Protein AF-0000000075406531 (afdb_homodimer)

Structure (mmCIF, N/CA/C/O backbone):
data_AF-0000000075406531-model_v1
#
loop_
_entity.id
_entity.type
_entity.pdbx_description
1 polymer 'DNA-damage-inducible protein J'
#
loop_
_atom_site.group_PDB
_atom_site.id
_atom_site.type_symbol
_atom_site.label_atom_id
_atom_site.label_alt_id
_atom_site.label_comp_id
_atom_site.label_asym_id
_atom_site.label_entity_id
_atom_site.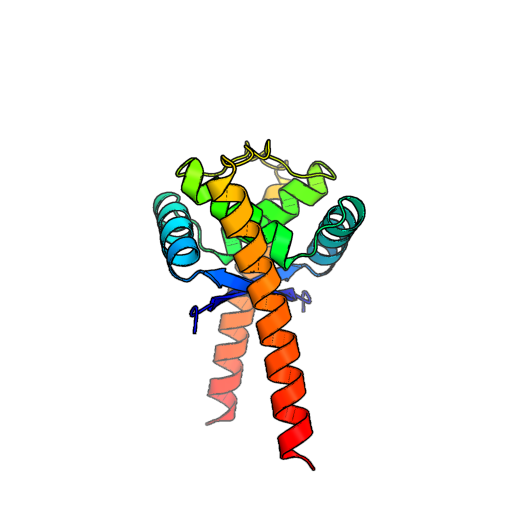label_seq_id
_atom_site.pdbx_PDB_ins_code
_atom_site.Cartn_x
_atom_site.Cartn_y
_atom_site.Cartn_z
_atom_site.occupancy
_atom_site.B_iso_or_equiv
_atom_site.auth_seq_id
_atom_site.auth_comp_id
_atom_site.auth_asym_id
_atom_site.auth_atom_id
_atom_site.pdbx_PDB_model_num
ATOM 1 N N . MET A 1 1 ? 13.398 -22.031 3.373 1 42.72 1 MET A N 1
ATOM 2 C CA . MET A 1 1 ? 12.094 -21.516 3.777 1 42.72 1 MET A CA 1
ATOM 3 C C . MET A 1 1 ? 11.914 -20.062 3.324 1 42.72 1 MET A C 1
ATOM 5 O O . MET A 1 1 ? 12.805 -19.234 3.5 1 42.72 1 MET A O 1
ATOM 9 N N . SER A 1 2 ? 11.188 -19.859 2.297 1 53.66 2 SER A N 1
ATOM 10 C CA . SER A 1 2 ? 11.18 -18.609 1.56 1 53.66 2 SER A CA 1
ATOM 11 C C . SER A 1 2 ? 10.961 -17.422 2.492 1 53.66 2 SER A C 1
ATOM 13 O O . SER A 1 2 ? 10.031 -17.422 3.305 1 53.66 2 SER A O 1
ATOM 15 N N . LYS A 1 3 ? 12.016 -16.906 2.99 1 69.19 3 LYS A N 1
ATOM 16 C CA . LYS A 1 3 ? 12.133 -15.859 4.008 1 69.19 3 LYS A CA 1
ATOM 17 C C . LYS A 1 3 ? 11.219 -14.68 3.695 1 69.19 3 LYS A C 1
ATOM 19 O O . LYS A 1 3 ? 11.211 -14.172 2.57 1 69.19 3 LYS A O 1
ATOM 24 N N . THR A 1 4 ? 9.945 -14.719 4.324 1 81.06 4 THR A N 1
ATOM 25 C CA . THR A 1 4 ? 9.125 -13.516 4.207 1 81.06 4 THR A CA 1
ATOM 26 C C . THR A 1 4 ? 9.523 -12.484 5.262 1 81.06 4 THR A C 1
ATOM 28 O O . THR A 1 4 ? 10.164 -12.828 6.262 1 81.06 4 THR A O 1
ATOM 31 N N . GLU A 1 5 ? 9.406 -11.258 4.895 1 90.19 5 GLU A N 1
ATOM 32 C CA . GLU A 1 5 ? 9.625 -10.148 5.809 1 90.19 5 GLU A CA 1
ATOM 33 C C . GLU A 1 5 ? 8.328 -9.398 6.098 1 90.19 5 GLU A C 1
ATOM 35 O O . GLU A 1 5 ? 7.496 -9.219 5.199 1 90.19 5 GLU A O 1
ATOM 40 N N . SER A 1 6 ? 8.211 -8.992 7.305 1 92.88 6 SER A N 1
ATOM 41 C CA . SER A 1 6 ? 6.98 -8.328 7.73 1 92.88 6 SER A CA 1
ATOM 42 C C . SER A 1 6 ? 7.078 -6.82 7.559 1 92.88 6 SER A C 1
ATOM 44 O O . SER A 1 6 ? 8.125 -6.227 7.836 1 92.88 6 SER A O 1
ATOM 46 N N . ILE A 1 7 ? 6.016 -6.254 7.02 1 93.19 7 ILE A N 1
ATOM 47 C CA . ILE A 1 7 ? 5.859 -4.809 6.934 1 93.19 7 ILE A CA 1
ATOM 48 C C . ILE A 1 7 ? 4.812 -4.34 7.941 1 93.19 7 ILE A C 1
ATOM 50 O O . ILE A 1 7 ? 3.777 -4.984 8.117 1 93.19 7 ILE A O 1
ATOM 54 N N . ARG A 1 8 ? 5.172 -3.227 8.602 1 92.5 8 ARG A N 1
ATOM 55 C CA . ARG A 1 8 ? 4.258 -2.656 9.586 1 92.5 8 ARG A CA 1
ATOM 56 C C . ARG A 1 8 ? 4.031 -1.17 9.328 1 92.5 8 ARG A C 1
ATOM 58 O O . ARG A 1 8 ? 4.988 -0.415 9.148 1 92.5 8 ARG A O 1
ATOM 65 N N . ALA A 1 9 ? 2.775 -0.84 9.258 1 93.5 9 ALA A N 1
ATOM 66 C CA . ALA A 1 9 ? 2.402 0.567 9.133 1 93.5 9 ALA A CA 1
ATOM 67 C C . ALA A 1 9 ? 1.255 0.913 10.078 1 93.5 9 ALA A C 1
ATOM 69 O O . ALA A 1 9 ? 0.423 0.058 10.391 1 93.5 9 ALA A O 1
ATOM 70 N N . ARG A 1 10 ? 1.26 2.143 10.586 1 89.94 10 ARG A N 1
ATOM 71 C CA . ARG A 1 10 ? 0.173 2.633 11.43 1 89.94 10 ARG A CA 1
ATOM 72 C C . ARG A 1 10 ? -0.684 3.65 10.68 1 89.94 10 ARG A C 1
ATOM 74 O O . ARG A 1 10 ? -0.16 4.602 10.102 1 89.94 10 ARG A O 1
ATOM 81 N N . VAL A 1 11 ? -1.964 3.338 10.68 1 90.31 11 VAL A N 1
ATOM 82 C CA . VAL A 1 11 ? -2.893 4.219 9.977 1 90.31 11 VAL A CA 1
ATOM 83 C C . VAL A 1 11 ? -4.098 4.516 10.867 1 90.31 11 VAL A C 1
ATOM 85 O O . VAL A 1 11 ? -4.312 3.846 11.875 1 90.31 11 VAL A O 1
ATOM 88 N N . GLU A 1 12 ? -4.773 5.625 10.523 1 89.94 12 GLU A N 1
ATOM 89 C CA . GLU A 1 12 ? -6.02 5.934 11.227 1 89.94 12 GLU A CA 1
ATOM 90 C C . GLU A 1 12 ? -7.016 4.781 11.117 1 89.94 12 GLU A C 1
ATOM 92 O O . GLU A 1 12 ? -7.16 4.18 10.055 1 89.94 12 GLU A O 1
ATOM 97 N N . PRO A 1 13 ? -7.66 4.582 12.195 1 92.81 13 PRO A N 1
ATOM 98 C CA . PRO A 1 13 ? -8.609 3.465 12.211 1 92.81 13 PRO A CA 1
ATOM 99 C C . PRO A 1 13 ? -9.672 3.576 11.117 1 92.81 13 PRO A C 1
ATOM 101 O O . PRO A 1 13 ? -10.016 2.576 10.484 1 92.81 13 PRO A O 1
ATOM 104 N N . ASP A 1 14 ? -10.203 4.727 10.906 1 92.06 14 ASP A N 1
ATOM 105 C CA . ASP A 1 14 ? -11.234 4.922 9.891 1 92.06 14 ASP A CA 1
ATOM 106 C C . ASP A 1 14 ? -10.68 4.652 8.492 1 92.06 14 ASP A C 1
ATOM 108 O O . ASP A 1 14 ? -11.352 4.035 7.66 1 92.06 14 ASP A O 1
ATOM 112 N N . LEU A 1 15 ? -9.578 5.18 8.227 1 92.5 15 LEU A N 1
ATOM 113 C CA . LEU A 1 15 ? -8.914 4.945 6.945 1 92.5 15 LEU A CA 1
ATOM 114 C C . LEU A 1 15 ? -8.672 3.453 6.727 1 92.5 15 LEU A C 1
ATOM 116 O O . LEU A 1 15 ? -8.906 2.938 5.629 1 92.5 15 LEU A O 1
ATOM 120 N N . LYS A 1 16 ? -8.164 2.781 7.707 1 95.19 16 LYS A N 1
ATOM 121 C CA . LYS A 1 16 ? -7.953 1.337 7.641 1 95.19 16 LYS A CA 1
ATOM 122 C C . LYS A 1 16 ? -9.25 0.607 7.297 1 95.19 16 LYS A C 1
ATOM 124 O O . LYS A 1 16 ? -9.281 -0.209 6.375 1 95.19 16 LYS A O 1
ATOM 129 N N . ALA A 1 17 ? -10.289 0.893 8.039 1 95.88 17 ALA A N 1
ATOM 130 C CA . ALA A 1 17 ? -11.578 0.234 7.852 1 95.88 17 ALA A CA 1
ATOM 131 C C . ALA A 1 17 ? -12.109 0.464 6.438 1 95.88 17 ALA A C 1
ATOM 133 O O . ALA A 1 17 ? -12.586 -0.47 5.789 1 95.88 17 ALA A O 1
ATOM 134 N N . GLN A 1 18 ? -12.031 1.681 5.98 1 95.44 18 GLN A N 1
ATOM 135 C CA . GLN A 1 18 ? -12.539 2.031 4.66 1 95.44 18 GLN A CA 1
ATOM 136 C C . GLN A 1 18 ? -11.75 1.333 3.561 1 95.44 18 GLN A C 1
ATOM 138 O O . GLN A 1 18 ? -12.328 0.758 2.637 1 95.44 18 GLN A O 1
ATOM 143 N N . ALA A 1 19 ? -10.492 1.394 3.646 1 96.75 19 ALA A N 1
ATOM 144 C CA . ALA A 1 19 ? -9.648 0.775 2.629 1 96.75 19 ALA A CA 1
ATOM 145 C C . ALA A 1 19 ? -9.82 -0.74 2.613 1 96.75 19 ALA A C 1
ATOM 147 O O . ALA A 1 19 ? -9.922 -1.349 1.546 1 96.75 19 ALA A O 1
ATOM 148 N N . GLU A 1 20 ? -9.828 -1.356 3.775 1 97.19 20 GLU A N 1
ATOM 149 C CA . GLU A 1 20 ? -9.945 -2.809 3.85 1 97.19 20 GLU A CA 1
ATOM 150 C C . GLU A 1 20 ? -11.32 -3.275 3.381 1 97.19 20 GLU A C 1
ATOM 152 O O . GLU A 1 20 ? -11.461 -4.371 2.832 1 97.19 20 GLU A O 1
ATOM 157 N N . ALA A 1 21 ? -12.344 -2.412 3.586 1 96.56 21 ALA A N 1
ATOM 158 C CA . ALA A 1 21 ? -13.648 -2.707 2.996 1 96.56 21 ALA A CA 1
ATOM 159 C C . ALA A 1 21 ? -13.562 -2.766 1.474 1 96.56 21 ALA A C 1
ATOM 161 O O . ALA A 1 21 ? -14.18 -3.627 0.843 1 96.56 21 ALA A O 1
ATOM 162 N N . VAL A 1 22 ? -12.812 -1.87 0.9 1 94.88 22 VAL A N 1
ATOM 163 C CA . VAL A 1 22 ? -12.617 -1.844 -0.546 1 94.88 22 VAL A CA 1
ATOM 164 C C . VAL A 1 22 ? -11.875 -3.1 -0.991 1 94.88 22 VAL A C 1
ATOM 166 O O . VAL A 1 22 ? -12.25 -3.736 -1.977 1 94.88 22 VAL A O 1
ATOM 169 N N . PHE A 1 23 ? -10.75 -3.48 -0.202 1 93.69 23 PHE A N 1
ATOM 170 C CA . PHE A 1 23 ? -10.023 -4.703 -0.521 1 93.69 23 PHE A CA 1
ATOM 171 C C . PHE A 1 23 ? -10.961 -5.906 -0.507 1 93.69 23 PHE A C 1
ATOM 173 O O . PHE A 1 23 ? -10.938 -6.727 -1.427 1 93.69 23 PHE A O 1
ATOM 180 N N . GLY A 1 24 ? -11.828 -5.93 0.52 1 93.31 24 GLY A N 1
ATOM 181 C CA . GLY A 1 24 ? -12.797 -7.016 0.619 1 93.31 24 GLY A CA 1
ATOM 182 C C . GLY A 1 24 ? -13.75 -7.074 -0.558 1 93.31 24 GLY A C 1
ATOM 183 O O . GLY A 1 24 ? -14.039 -8.156 -1.071 1 93.31 24 GLY A O 1
ATOM 184 N N . ALA A 1 25 ? -14.188 -5.953 -0.987 1 92.44 25 ALA A N 1
ATOM 185 C CA . ALA A 1 25 ? -15.109 -5.879 -2.117 1 92.44 25 ALA A CA 1
ATOM 186 C C . ALA A 1 25 ? -14.453 -6.383 -3.398 1 92.44 25 ALA A C 1
ATOM 188 O O . ALA A 1 25 ? -15.125 -6.891 -4.297 1 92.44 25 ALA A O 1
ATOM 189 N N . LEU A 1 26 ? -13.172 -6.336 -3.451 1 90.44 26 LEU A N 1
ATOM 190 C CA . LEU A 1 26 ? -12.406 -6.793 -4.605 1 90.44 26 LEU A CA 1
ATOM 191 C C . LEU A 1 26 ? -11.977 -8.242 -4.434 1 90.44 26 LEU A C 1
ATOM 193 O O . LEU A 1 26 ? -11.375 -8.828 -5.336 1 90.44 26 LEU A O 1
ATOM 197 N N . GLY A 1 27 ? -12.188 -8.758 -3.166 1 91 27 GLY A N 1
ATOM 198 C CA . GLY A 1 27 ? -11.781 -10.117 -2.877 1 91 27 GLY A CA 1
ATOM 199 C C . GLY A 1 27 ? -10.328 -10.227 -2.455 1 91 27 GLY A C 1
ATOM 200 O O . GLY A 1 27 ? -9.719 -11.297 -2.572 1 91 27 GLY A O 1
ATOM 201 N N . LEU A 1 28 ? -9.75 -9.172 -2.109 1 91.88 28 LEU A N 1
ATOM 202 C CA . LEU A 1 28 ? -8.352 -9.156 -1.696 1 91.88 28 LEU A CA 1
ATOM 203 C C . LEU A 1 28 ? -8.234 -9.023 -0.181 1 91.88 28 LEU A C 1
ATOM 205 O O . LEU A 1 28 ? -9.07 -8.383 0.458 1 91.88 28 LEU A O 1
ATOM 209 N N . THR A 1 29 ? -7.266 -9.609 0.367 1 93.19 29 THR A N 1
ATOM 210 C CA . THR A 1 29 ? -6.883 -9.344 1.749 1 93.19 29 THR A CA 1
ATOM 211 C C . THR A 1 29 ? -5.957 -8.133 1.829 1 93.19 29 THR A C 1
ATOM 213 O O . THR A 1 29 ? -5.359 -7.734 0.826 1 93.19 29 THR A O 1
ATOM 216 N N . PRO A 1 30 ? -5.855 -7.52 2.938 1 94.19 30 PRO A N 1
ATOM 217 C CA . PRO A 1 30 ? -4.898 -6.422 3.098 1 94.19 30 PRO A CA 1
ATOM 218 C C . PRO A 1 30 ? -3.48 -6.805 2.68 1 94.19 30 PRO A C 1
ATOM 220 O O . PRO A 1 30 ? -2.805 -6.035 1.996 1 94.19 30 PRO A O 1
ATOM 223 N N . THR A 1 31 ? -3.08 -7.996 3.062 1 92.56 31 THR A N 1
ATOM 224 C CA . THR A 1 31 ? -1.754 -8.477 2.688 1 92.56 31 THR A CA 1
ATOM 225 C C . THR A 1 31 ? -1.619 -8.562 1.169 1 92.56 31 THR A C 1
ATOM 227 O O . THR A 1 31 ? -0.608 -8.133 0.606 1 92.56 31 THR A O 1
ATOM 230 N N . GLU A 1 32 ? -2.629 -9.062 0.495 1 91.88 32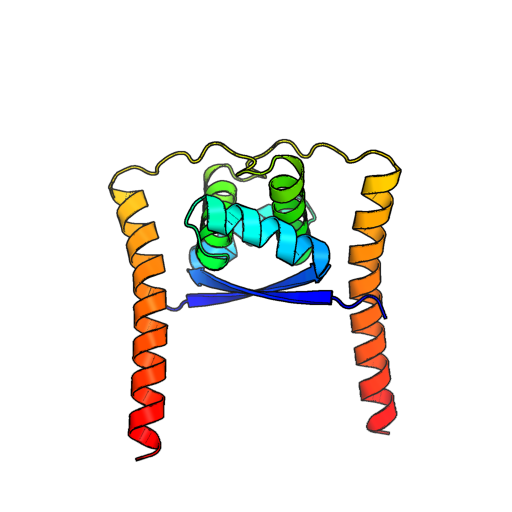 GLU A N 1
ATOM 231 C CA . GLU A 1 32 ? -2.613 -9.164 -0.961 1 91.88 32 GLU A CA 1
ATOM 232 C C . GLU A 1 32 ? -2.559 -7.785 -1.609 1 91.88 32 GLU A C 1
ATOM 234 O O . GLU A 1 32 ? -1.826 -7.578 -2.58 1 91.88 32 GLU A O 1
ATOM 239 N N . ALA A 1 33 ? -3.316 -6.828 -1.054 1 93.75 33 ALA A N 1
ATOM 240 C CA . ALA A 1 33 ? -3.355 -5.469 -1.592 1 93.75 33 ALA A CA 1
ATOM 241 C C . ALA A 1 33 ? -2.006 -4.777 -1.434 1 93.75 33 ALA A C 1
ATOM 243 O O . ALA A 1 33 ? -1.508 -4.152 -2.373 1 93.75 33 ALA A O 1
ATOM 244 N N . ILE A 1 34 ? -1.443 -4.918 -0.316 1 95.56 34 ILE A N 1
ATOM 245 C CA . ILE A 1 34 ? -0.15 -4.305 -0.034 1 95.56 34 ILE A CA 1
ATOM 246 C C . ILE A 1 34 ? 0.927 -4.945 -0.905 1 95.56 34 ILE A C 1
ATOM 248 O O . ILE A 1 34 ? 1.783 -4.254 -1.458 1 95.56 34 ILE A O 1
ATOM 252 N N . THR A 1 35 ? 0.913 -6.258 -1.026 1 93.62 35 THR A N 1
ATOM 253 C CA . THR A 1 35 ? 1.853 -6.973 -1.884 1 93.62 35 THR A CA 1
ATOM 254 C C . THR A 1 35 ? 1.735 -6.496 -3.328 1 93.62 35 THR A C 1
ATOM 256 O O . THR A 1 35 ? 2.746 -6.273 -3.998 1 93.62 35 THR A O 1
ATOM 259 N N . LEU A 1 36 ? 0.501 -6.301 -3.76 1 91.62 36 LEU A N 1
ATOM 260 C CA . LEU A 1 36 ? 0.266 -5.805 -5.113 1 91.62 36 LEU A CA 1
ATOM 261 C C . LEU A 1 36 ? 0.833 -4.398 -5.281 1 91.62 36 LEU A C 1
ATOM 263 O O . LEU A 1 36 ? 1.443 -4.09 -6.309 1 91.62 36 LEU A O 1
ATOM 267 N N . PHE A 1 37 ? 0.594 -3.566 -4.328 1 92.69 37 PHE A N 1
ATOM 268 C CA . PHE A 1 37 ? 1.12 -2.207 -4.332 1 92.69 37 PHE A CA 1
ATOM 269 C C . PHE A 1 37 ? 2.643 -2.215 -4.414 1 92.69 37 PHE A C 1
ATOM 271 O O . PHE A 1 37 ? 3.229 -1.518 -5.246 1 92.69 37 PHE A O 1
ATOM 278 N N . TYR A 1 38 ? 3.273 -3.055 -3.586 1 94.31 38 TYR A N 1
ATOM 279 C CA . TYR A 1 38 ? 4.73 -3.15 -3.576 1 94.31 38 TYR A CA 1
ATOM 280 C C . TYR A 1 38 ? 5.254 -3.65 -4.918 1 94.31 38 TYR A C 1
ATOM 282 O O . TYR A 1 38 ? 6.266 -3.156 -5.418 1 94.31 38 TYR A O 1
ATOM 290 N N . ARG A 1 39 ? 4.621 -4.559 -5.535 1 92.88 39 ARG A N 1
ATOM 291 C CA . ARG A 1 39 ? 5.012 -5.09 -6.84 1 92.88 39 ARG A CA 1
ATOM 292 C C . ARG A 1 39 ? 4.906 -4.016 -7.918 1 92.88 39 ARG A C 1
ATOM 294 O O . ARG A 1 39 ? 5.805 -3.875 -8.75 1 92.88 39 ARG A O 1
ATOM 301 N N . GLN A 1 40 ? 3.785 -3.303 -7.797 1 91.75 40 GLN A N 1
ATOM 302 C CA . GLN A 1 40 ? 3.578 -2.266 -8.797 1 91.75 40 GLN A CA 1
ATOM 303 C C . GLN A 1 40 ? 4.602 -1.143 -8.648 1 91.75 40 GLN A C 1
ATOM 305 O O . GLN A 1 40 ? 5.07 -0.587 -9.641 1 91.75 40 GLN A O 1
ATOM 310 N N . VAL A 1 41 ? 4.945 -0.798 -7.469 1 92.88 41 VAL A N 1
ATOM 311 C CA . VAL A 1 41 ? 5.977 0.191 -7.184 1 92.88 41 VAL A CA 1
ATOM 312 C C . VAL A 1 41 ? 7.316 -0.279 -7.75 1 92.88 41 VAL A C 1
ATOM 314 O O . VAL A 1 41 ? 8.047 0.503 -8.359 1 92.88 41 VAL A O 1
ATOM 317 N N . THR A 1 42 ? 7.621 -1.557 -7.5 1 92.81 42 THR A N 1
ATOM 318 C CA . THR A 1 42 ? 8.867 -2.137 -7.98 1 92.81 42 THR A CA 1
ATOM 319 C C . THR A 1 42 ? 8.883 -2.201 -9.508 1 92.81 42 THR A C 1
ATOM 321 O O . THR A 1 42 ? 9.891 -1.886 -10.141 1 92.81 42 THR A O 1
ATOM 324 N N . LEU A 1 43 ? 7.738 -2.564 -10.117 1 86.56 43 LEU A N 1
ATOM 325 C CA . LEU A 1 43 ? 7.625 -2.703 -11.57 1 86.56 43 LEU A CA 1
ATOM 326 C C . LEU A 1 43 ? 7.773 -1.353 -12.258 1 86.56 43 LEU A C 1
ATOM 328 O O . LEU A 1 43 ? 8.453 -1.244 -13.281 1 86.56 43 LEU A O 1
ATOM 332 N N . HIS A 1 44 ? 7.223 -0.306 -11.664 1 87.19 44 HIS A N 1
ATOM 333 C CA . HIS A 1 44 ? 7.184 1.009 -12.297 1 87.19 44 HIS A CA 1
ATOM 334 C C . HIS A 1 44 ? 8.312 1.898 -11.781 1 87.19 44 HIS A C 1
ATOM 336 O O . HIS A 1 44 ? 8.477 3.025 -12.258 1 87.19 44 HIS A O 1
ATOM 342 N N . HIS A 1 45 ? 9.039 1.427 -10.742 1 90 45 HIS A N 1
ATOM 343 C CA . HIS A 1 45 ? 10.078 2.227 -10.102 1 90 45 HIS A CA 1
ATOM 344 C C . HIS A 1 45 ? 9.547 3.596 -9.695 1 90 45 HIS A C 1
ATOM 346 O O . HIS A 1 45 ? 10.148 4.621 -10.016 1 90 45 HIS A O 1
ATOM 352 N N . GLY A 1 46 ? 8.359 3.607 -9.164 1 89.38 46 GLY A N 1
ATOM 353 C CA . GLY A 1 46 ? 7.625 4.785 -8.727 1 89.38 46 GLY A CA 1
ATOM 354 C C . GLY A 1 46 ? 6.234 4.465 -8.211 1 89.38 46 GLY A C 1
ATOM 355 O O . GLY A 1 46 ? 5.859 3.295 -8.102 1 89.38 46 GLY A O 1
ATOM 356 N N . LEU A 1 47 ? 5.547 5.508 -7.805 1 88.19 47 LEU A N 1
ATOM 357 C CA . LEU A 1 47 ? 4.164 5.316 -7.383 1 88.19 47 LEU A CA 1
ATOM 358 C C . LEU A 1 47 ? 3.271 4.988 -8.578 1 88.19 47 LEU A C 1
ATOM 360 O O . LEU A 1 47 ? 3.242 5.73 -9.555 1 88.19 47 LEU A O 1
ATOM 364 N N . PRO A 1 48 ? 2.59 3.885 -8.539 1 86.69 48 PRO A N 1
ATOM 365 C CA . PRO A 1 48 ? 1.816 3.412 -9.688 1 86.69 48 PRO A CA 1
ATOM 366 C C . PRO A 1 48 ? 0.514 4.184 -9.875 1 86.69 48 PRO A C 1
ATOM 368 O O . PRO A 1 48 ? -0.356 3.754 -10.641 1 86.69 48 PRO A O 1
ATOM 371 N N . PHE A 1 49 ? 0.289 5.301 -9.148 1 81.56 49 PHE A N 1
ATOM 372 C CA . PHE A 1 49 ? -0.929 6.098 -9.258 1 81.56 49 PHE A CA 1
ATOM 373 C C . PHE A 1 49 ? -0.631 7.574 -9.047 1 81.56 49 PHE A C 1
ATOM 375 O O . PHE A 1 49 ? 0.331 7.93 -8.359 1 81.56 49 PHE A O 1
ATOM 382 N N . PRO A 1 50 ? -1.401 8.398 -9.891 1 76.5 50 PRO A N 1
ATOM 383 C CA . PRO A 1 50 ? -1.306 9.828 -9.562 1 76.5 50 PRO A CA 1
ATOM 384 C C . PRO A 1 50 ? -1.786 10.141 -8.148 1 76.5 50 PRO A C 1
ATOM 386 O O . PRO A 1 50 ? -2.752 9.539 -7.672 1 76.5 50 PRO A O 1
ATOM 389 N N . VAL A 1 51 ? -0.877 10.852 -7.434 1 70.88 51 VAL A N 1
ATOM 390 C CA . VAL A 1 51 ? -1.318 11.281 -6.109 1 70.88 51 VAL A CA 1
ATOM 391 C C . VAL A 1 51 ? -2.254 12.477 -6.238 1 70.88 51 VAL A C 1
ATOM 393 O O . VAL A 1 51 ? -1.865 13.523 -6.77 1 70.88 51 VAL A O 1
ATOM 396 N N . ARG A 1 52 ? -3.539 12.359 -6.152 1 62.72 52 ARG A N 1
ATOM 397 C CA . ARG A 1 52 ? -4.465 13.484 -6.109 1 62.72 52 ARG A CA 1
ATOM 398 C C . ARG A 1 52 ? -4.43 14.172 -4.75 1 62.72 52 ARG A C 1
ATOM 400 O O . ARG A 1 52 ? -4.387 13.508 -3.713 1 62.72 52 ARG A O 1
ATOM 407 N N . ILE A 1 53 ? -3.639 15.32 -4.766 1 56.69 53 ILE A N 1
ATOM 408 C CA . ILE A 1 53 ? -3.484 16.109 -3.551 1 56.69 53 ILE A CA 1
ATOM 409 C C . ILE A 1 53 ? -4.859 16.469 -2.992 1 56.69 53 ILE A C 1
ATOM 411 O O . ILE A 1 53 ? -5.66 17.125 -3.668 1 56.69 53 ILE A O 1
ATOM 415 N N . PRO A 1 54 ? -5.035 15.734 -1.992 1 53.16 54 PRO A N 1
ATOM 416 C CA . PRO A 1 54 ? -6.266 16.172 -1.328 1 53.16 54 PRO A CA 1
ATOM 417 C C . PRO A 1 54 ? -6.305 17.672 -1.088 1 53.16 54 PRO A C 1
ATOM 419 O O . PRO A 1 54 ? -5.258 18.328 -1.07 1 53.16 54 PRO A O 1
ATOM 422 N N . ASN A 1 55 ? -7.371 18.344 -1.207 1 53.72 55 ASN A N 1
ATOM 423 C CA . ASN A 1 55 ? -7.477 19.75 -0.819 1 53.72 55 ASN A CA 1
ATOM 424 C C . ASN A 1 55 ? -6.723 20.031 0.479 1 53.72 55 ASN A C 1
ATOM 426 O O . ASN A 1 55 ? -6.25 19.109 1.141 1 53.72 55 ASN A O 1
ATOM 430 N N . GLU A 1 56 ? -6.352 21.328 0.777 1 51.47 56 GLU A N 1
ATOM 431 C CA . GLU A 1 56 ? -5.613 21.766 1.958 1 51.47 56 GLU A CA 1
ATOM 432 C C . GLU A 1 56 ? -6.035 20.984 3.195 1 51.47 56 GLU A C 1
ATOM 434 O O . GLU A 1 56 ? -5.191 20.594 4.004 1 51.47 56 GLU A O 1
ATOM 439 N N . ALA A 1 57 ? -7.148 20.703 3.172 1 49.81 57 ALA A N 1
ATOM 440 C CA . ALA A 1 57 ? -7.707 20 4.316 1 49.81 57 ALA A CA 1
ATOM 441 C C . ALA A 1 57 ? -7.238 18.547 4.344 1 49.81 57 ALA A C 1
ATOM 443 O O . ALA A 1 57 ? -6.883 18.016 5.402 1 49.81 57 ALA A O 1
ATOM 444 N N . THR A 1 58 ? -7.203 18 3.234 1 53.25 58 THR A N 1
ATOM 445 C CA . THR A 1 58 ? -6.773 16.609 3.139 1 53.25 58 THR A CA 1
ATOM 446 C C . THR A 1 58 ? -5.27 16.484 3.365 1 53.25 58 THR A C 1
ATOM 448 O O . THR A 1 58 ? -4.805 15.562 4.035 1 53.25 58 THR A O 1
ATOM 451 N N . GLN A 1 59 ? -4.551 17.406 2.963 1 51.69 59 GLN A N 1
ATOM 452 C CA . GLN A 1 59 ? -3.109 17.422 3.188 1 51.69 59 GLN A CA 1
ATOM 453 C C . GLN A 1 59 ? -2.785 17.516 4.676 1 51.69 59 GLN A C 1
ATOM 455 O O . GLN A 1 59 ? -1.871 16.844 5.16 1 51.69 59 GLN A O 1
ATOM 460 N N . ALA A 1 60 ? -3.426 18.438 5.301 1 50.72 60 ALA A N 1
ATOM 461 C CA . ALA A 1 60 ? -3.23 18.641 6.738 1 50.72 60 ALA A CA 1
ATOM 462 C C . ALA A 1 60 ? -3.549 17.359 7.512 1 50.72 60 ALA A C 1
ATOM 464 O O . ALA A 1 60 ? -2.83 17 8.445 1 50.72 60 ALA A O 1
ATOM 465 N N . ALA A 1 61 ? -4.484 16.719 7.07 1 50.72 61 ALA A N 1
ATOM 466 C CA . ALA A 1 61 ? -4.891 15.492 7.746 1 50.72 61 ALA A CA 1
ATOM 467 C C . ALA A 1 61 ? -3.85 14.391 7.562 1 50.72 61 ALA A C 1
ATOM 469 O O . ALA A 1 61 ? -3.57 13.633 8.492 1 50.72 61 ALA A O 1
ATOM 470 N N . LEU A 1 62 ? -3.33 14.344 6.418 1 52.62 62 LEU A N 1
ATOM 471 C CA . LEU A 1 62 ? -2.303 13.344 6.121 1 52.62 62 LEU A CA 1
ATOM 472 C C . LEU A 1 62 ? -1.01 13.664 6.863 1 52.62 62 LEU A C 1
ATOM 474 O O . LEU A 1 62 ? -0.353 12.766 7.391 1 52.62 62 LEU A O 1
ATOM 478 N N . ARG A 1 63 ? -0.593 14.938 6.984 1 52.38 63 ARG A N 1
ATOM 479 C CA . ARG A 1 63 ? 0.57 15.391 7.742 1 52.38 63 ARG A CA 1
ATOM 480 C C . ARG A 1 63 ? 0.384 15.133 9.234 1 52.38 63 ARG A C 1
ATOM 482 O O . ARG A 1 63 ? 1.311 14.68 9.914 1 52.38 63 ARG A O 1
ATOM 489 N N . ASP A 1 64 ? -0.785 15.477 9.688 1 51.75 64 ASP A N 1
ATOM 490 C CA . ASP A 1 64 ? -1.11 15.281 11.102 1 51.75 64 ASP A CA 1
ATOM 491 C C . ASP A 1 64 ? -1.078 13.797 11.469 1 51.75 64 ASP A C 1
ATOM 493 O O . ASP A 1 64 ? -0.597 13.43 12.539 1 51.75 64 ASP A O 1
ATOM 497 N N . ALA A 1 65 ? -1.494 13.07 10.562 1 49.19 65 ALA A N 1
ATOM 498 C CA . ALA A 1 65 ? -1.485 11.625 10.758 1 49.19 65 ALA A CA 1
ATOM 499 C C . ALA A 1 65 ? -0.06 11.078 10.773 1 49.19 65 ALA A C 1
ATOM 501 O O . ALA A 1 65 ? 0.258 10.172 11.547 1 49.19 65 ALA A O 1
ATOM 502 N N . MET A 1 66 ? 0.749 11.641 10.008 1 49.34 66 MET A N 1
ATOM 503 C CA . MET A 1 66 ? 2.156 11.258 9.93 1 49.34 66 MET A CA 1
ATOM 504 C C . MET A 1 66 ? 2.936 11.797 11.125 1 49.34 66 MET A C 1
ATOM 506 O O . MET A 1 66 ? 3.811 11.117 11.656 1 49.34 66 MET A O 1
ATOM 510 N N . GLU A 1 67 ? 2.729 13.094 11.352 1 50.72 67 GLU A N 1
ATOM 511 C CA . GLU A 1 67 ? 3.365 13.711 12.508 1 50.72 67 GLU A CA 1
ATOM 512 C C . GLU A 1 67 ? 2.875 13.086 13.805 1 50.72 67 GLU A C 1
ATOM 514 O O . GLU A 1 67 ? 3.621 13.008 14.789 1 50.72 67 GLU A O 1
ATOM 519 N N . GLY A 1 68 ? 1.664 12.82 13.711 1 49.66 68 GLY A N 1
ATOM 520 C CA . GLY A 1 68 ? 1.141 12.18 14.906 1 49.66 68 GLY A CA 1
ATOM 521 C C . GLY A 1 68 ? 1.783 10.836 15.195 1 49.66 68 GLY A C 1
ATOM 522 O O . GLY A 1 68 ? 1.933 10.445 16.359 1 49.66 68 GLY A O 1
ATOM 523 N N . GLU A 1 69 ? 2.094 10.148 14.203 1 45.81 69 GLU A N 1
ATOM 524 C CA . GLU A 1 69 ? 2.832 8.906 14.398 1 45.81 69 GLU A CA 1
ATOM 525 C C . GLU A 1 69 ? 4.246 9.18 14.906 1 45.81 69 GLU A C 1
ATOM 527 O O . GLU A 1 69 ? 4.77 8.43 15.734 1 45.81 69 GLU A O 1
ATOM 532 N N . ASN A 1 70 ? 4.926 10.039 14.312 1 48.91 70 ASN A N 1
ATOM 533 C CA . ASN A 1 70 ? 6.234 10.406 14.844 1 48.91 70 ASN A CA 1
ATOM 534 C C . ASN A 1 70 ? 6.133 10.906 16.281 1 48.91 70 ASN A C 1
ATOM 536 O O . ASN A 1 70 ? 7.012 10.633 17.109 1 48.91 70 ASN A O 1
ATOM 540 N N . LEU A 1 71 ? 5.121 11.602 16.516 1 52.28 71 LEU A N 1
ATOM 541 C CA . LEU A 1 71 ? 4.957 12.109 17.875 1 52.28 71 LEU A CA 1
ATOM 542 C C . LEU A 1 71 ? 4.598 10.984 18.844 1 52.28 71 LEU A C 1
ATOM 544 O O . LEU A 1 71 ? 5.055 10.977 19.984 1 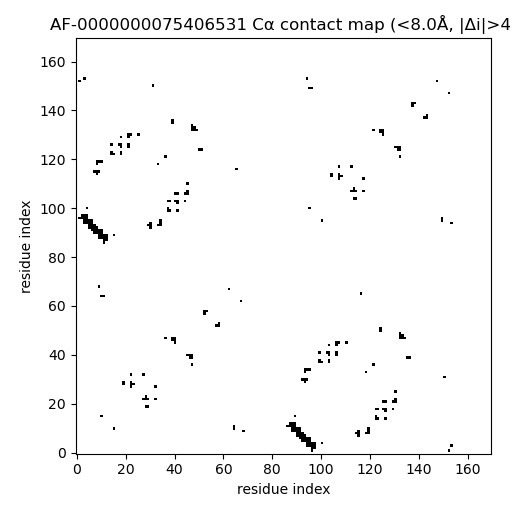52.28 71 LEU A O 1
ATOM 548 N N . THR A 1 72 ? 3.801 10.07 18.312 1 48.97 72 THR A N 1
ATOM 549 C CA . THR A 1 72 ? 3.48 8.969 19.219 1 48.97 72 THR A CA 1
ATOM 550 C C . THR A 1 72 ? 4.691 8.062 19.422 1 48.97 72 THR A C 1
ATOM 552 O O . THR A 1 72 ? 4.918 7.562 20.516 1 48.97 72 THR A O 1
ATOM 555 N N . GLU A 1 73 ? 5.41 7.863 18.438 1 45.75 73 GLU A N 1
ATOM 556 C CA . GLU A 1 73 ? 6.633 7.082 18.594 1 45.75 73 GLU A CA 1
ATOM 557 C C . GLU A 1 73 ? 7.621 7.793 19.516 1 45.75 73 GLU A C 1
ATOM 559 O O . GLU A 1 73 ? 8.219 7.168 20.391 1 45.75 73 GLU A O 1
ATOM 564 N N . TRP A 1 74 ? 7.879 9.047 19.234 1 53.16 74 TRP A N 1
ATOM 565 C CA . TRP A 1 74 ? 8.781 9.773 20.125 1 53.16 74 TRP A CA 1
ATOM 566 C C . TRP A 1 74 ? 8.219 9.828 21.547 1 53.16 74 TRP A C 1
ATOM 568 O O . TRP A 1 74 ? 8.969 9.734 22.516 1 53.16 74 TRP A O 1
ATOM 578 N N . SER A 1 75 ? 6.969 10.016 21.578 1 53.12 75 SER A N 1
ATOM 579 C CA . SER A 1 75 ? 6.375 10.094 22.906 1 53.12 75 SER A CA 1
ATOM 580 C C . SER A 1 75 ? 6.441 8.75 23.609 1 53.12 75 SER A C 1
ATOM 582 O O . SER A 1 75 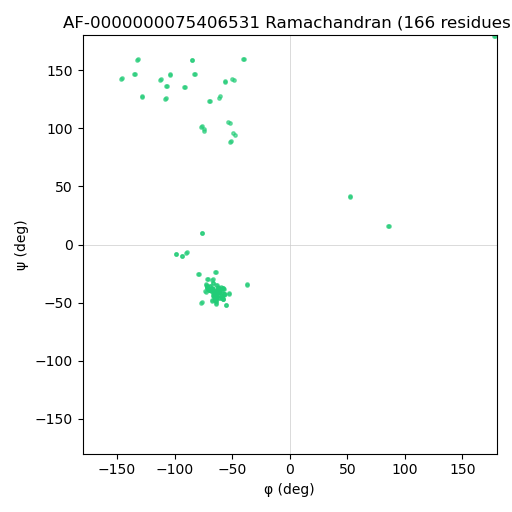? 6.617 8.695 24.828 1 53.12 75 SER A O 1
ATOM 584 N N . SER A 1 76 ? 6.203 7.715 22.812 1 51.53 76 SER A N 1
ATOM 585 C CA . SER A 1 76 ? 6.332 6.387 23.406 1 51.53 76 SER A CA 1
ATOM 586 C C . SER A 1 76 ? 7.77 6.102 23.828 1 51.53 76 SER A C 1
ATOM 588 O O . SER A 1 76 ? 8.016 5.523 24.891 1 51.53 76 SER A O 1
ATOM 590 N N . LEU A 1 77 ? 8.727 6.41 22.969 1 55.78 77 LEU A N 1
ATOM 591 C CA . LEU A 1 77 ? 10.141 6.254 23.297 1 55.78 77 LEU A CA 1
ATOM 592 C C . LEU A 1 77 ? 10.516 7.082 24.531 1 55.78 77 LEU A C 1
ATOM 594 O O . LEU A 1 77 ? 11.266 6.617 25.391 1 55.78 77 LEU A O 1
ATOM 598 N N . ASP A 1 78 ? 10 8.227 24.703 1 54.59 78 ASP A N 1
ATOM 599 C CA . ASP A 1 78 ? 10.25 9.094 25.859 1 54.59 78 ASP A CA 1
ATOM 600 C C . ASP A 1 78 ? 9.648 8.5 27.125 1 54.59 78 ASP A C 1
ATOM 602 O O . ASP A 1 78 ? 10.25 8.578 28.203 1 54.59 78 ASP A O 1
ATOM 606 N N . ALA A 1 79 ? 8.422 7.879 26.969 1 51.72 79 ALA A N 1
ATOM 607 C CA . ALA A 1 79 ? 7.77 7.258 28.109 1 51.72 79 ALA A CA 1
ATOM 608 C C . ALA A 1 79 ? 8.562 6.047 28.609 1 51.72 79 ALA A C 1
ATOM 610 O O . ALA A 1 79 ? 8.695 5.832 29.812 1 51.72 79 ALA A O 1
ATOM 611 N N . LEU A 1 80 ? 9.102 5.199 27.703 1 54.09 80 LEU A N 1
ATOM 612 C CA . LEU A 1 80 ? 9.891 4.023 28.062 1 54.09 80 LEU A CA 1
ATOM 613 C C . LEU A 1 80 ? 11.203 4.43 28.719 1 54.09 80 LEU A C 1
ATOM 615 O O . LEU A 1 80 ? 11.625 3.803 29.703 1 54.09 80 LEU A O 1
ATOM 619 N N . LYS A 1 81 ? 11.812 5.453 28.422 1 56.72 81 LYS A N 1
ATOM 620 C CA . LYS A 1 81 ? 13.055 5.938 29.031 1 56.72 81 LYS A CA 1
ATOM 621 C C . LYS A 1 81 ? 12.797 6.473 30.438 1 56.72 81 LYS A C 1
ATOM 623 O O . LYS A 1 81 ? 13.617 6.281 31.344 1 56.72 81 LYS A O 1
ATOM 628 N N . ALA A 1 82 ? 11.711 7.051 30.672 1 60.16 82 ALA A N 1
ATOM 629 C CA . ALA A 1 82 ? 11.359 7.609 31.984 1 60.16 82 ALA A CA 1
ATOM 630 C C . ALA A 1 82 ? 11.062 6.504 33 1 60.16 82 ALA A C 1
ATOM 632 O O . ALA A 1 82 ? 11.344 6.652 34.188 1 60.16 82 ALA A O 1
ATOM 633 N N . ALA A 1 83 ? 10.562 5.367 32.438 1 63.31 83 ALA A N 1
ATOM 634 C CA . ALA A 1 83 ? 10.172 4.285 33.344 1 63.31 83 ALA A CA 1
ATOM 635 C C . ALA A 1 83 ? 11.391 3.488 33.812 1 63.31 83 ALA A C 1
ATOM 637 O O . ALA A 1 83 ? 11.336 2.777 34.812 1 63.31 83 ALA A O 1
ATOM 638 N N . HIS A 1 84 ? 12.414 3.494 33.062 1 61.31 84 HIS A N 1
ATOM 639 C CA . HIS A 1 84 ? 13.602 2.732 33.4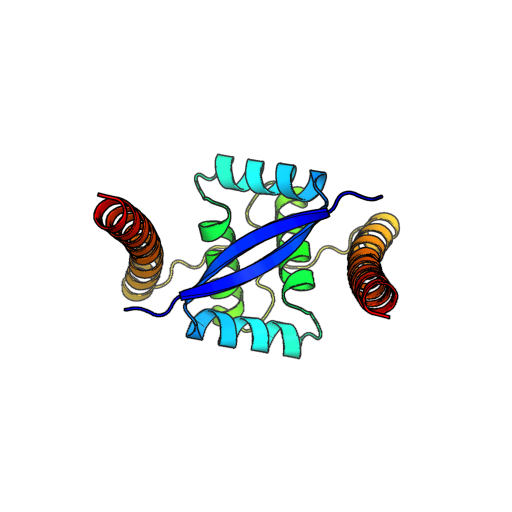38 1 61.31 84 HIS A CA 1
ATOM 640 C C . HIS A 1 84 ? 14.555 3.57 34.281 1 61.31 84 HIS A C 1
ATOM 642 O O . HIS A 1 84 ? 15.5 3.041 34.844 1 61.31 84 HIS A O 1
ATOM 648 N N . ARG A 1 85 ? 14.258 4.723 34.375 1 49.66 85 ARG A N 1
ATOM 649 C CA . ARG A 1 85 ? 15.078 5.43 35.344 1 49.66 85 ARG A CA 1
ATOM 650 C C . ARG A 1 85 ? 14.484 5.312 36.75 1 49.66 85 ARG A C 1
ATOM 652 O O . ARG A 1 85 ? 13.258 5.297 36.906 1 49.66 85 ARG A O 1
ATOM 659 N N . MET B 1 1 ? -6.703 10.312 22.375 1 42.69 1 MET B N 1
ATOM 660 C CA . MET B 1 1 ? -5.438 9.945 21.734 1 42.69 1 MET B CA 1
ATOM 661 C C . MET B 1 1 ? -5.676 9.289 20.391 1 42.69 1 MET B C 1
ATOM 663 O O . MET B 1 1 ? -6.539 8.422 20.25 1 42.69 1 MET B O 1
ATOM 667 N N . SER B 1 2 ? -5.484 9.984 19.328 1 52.66 2 SER B N 1
ATOM 668 C CA . SER B 1 2 ? -5.965 9.625 18 1 52.66 2 SER B CA 1
ATOM 669 C C . SER B 1 2 ? -5.566 8.203 17.625 1 52.66 2 SER B C 1
ATOM 671 O O . SER B 1 2 ? -4.398 7.828 17.734 1 52.66 2 SER B O 1
ATOM 673 N N . LYS B 1 3 ? -6.375 7.277 17.984 1 67.75 3 LYS B N 1
ATOM 674 C CA . LYS B 1 3 ? -6.215 5.824 17.938 1 67.75 3 LYS B CA 1
ATOM 675 C C . LYS B 1 3 ? -5.723 5.371 16.562 1 67.75 3 LYS B C 1
ATOM 677 O O . LYS B 1 3 ? -6.266 5.781 15.539 1 67.75 3 LYS B O 1
ATOM 682 N N . THR B 1 4 ? -4.34 5.191 16.453 1 79.88 4 THR B N 1
ATOM 683 C CA . THR B 1 4 ? -3.844 4.57 15.227 1 79.88 4 THR B CA 1
ATOM 684 C C . THR B 1 4 ? -3.951 3.053 15.312 1 79.88 4 THR B C 1
ATOM 686 O O . THR B 1 4 ? -4.062 2.492 16.406 1 79.88 4 THR B O 1
ATOM 689 N N . GLU B 1 5 ? -4.199 2.475 14.195 1 89.88 5 GLU B N 1
ATOM 690 C CA . GLU B 1 5 ? -4.223 1.02 14.07 1 89.88 5 GLU B CA 1
ATOM 691 C C . GLU B 1 5 ? -3.066 0.521 13.203 1 89.88 5 GLU B C 1
ATOM 693 O O . GLU B 1 5 ? -2.713 1.15 12.203 1 89.88 5 GLU B O 1
ATOM 698 N N . SER B 1 6 ? -2.549 -0.572 13.617 1 92.62 6 SER B N 1
ATOM 699 C CA . SER B 1 6 ? -1.387 -1.12 12.922 1 92.62 6 SER B CA 1
ATOM 700 C C . SER B 1 6 ? -1.806 -2.082 11.82 1 92.62 6 SER B C 1
ATOM 702 O O . SER B 1 6 ? -2.732 -2.877 11.992 1 92.62 6 SER B O 1
ATOM 704 N N . ILE B 1 7 ? -1.158 -1.925 10.68 1 93.19 7 ILE B N 1
ATOM 705 C CA . ILE B 1 7 ? -1.303 -2.855 9.562 1 93.19 7 ILE B CA 1
ATOM 706 C C . ILE B 1 7 ? -0.04 -3.703 9.43 1 93.19 7 ILE B C 1
ATOM 708 O O . ILE B 1 7 ? 1.075 -3.193 9.562 1 93.19 7 ILE B O 1
ATOM 712 N N . ARG B 1 8 ? -0.286 -5.016 9.211 1 92.44 8 ARG B N 1
ATOM 713 C CA . ARG B 1 8 ? 0.833 -5.938 9.047 1 92.44 8 ARG B CA 1
ATOM 714 C C . ARG B 1 8 ? 0.677 -6.77 7.777 1 92.44 8 ARG B C 1
ATOM 716 O O . ARG B 1 8 ? -0.389 -7.336 7.527 1 92.44 8 ARG B O 1
ATOM 723 N N . ALA B 1 9 ? 1.715 -6.734 6.992 1 93.56 9 ALA B N 1
ATOM 724 C CA . ALA B 1 9 ? 1.761 -7.578 5.801 1 93.56 9 ALA B CA 1
ATOM 725 C C . ALA B 1 9 ? 3.113 -8.273 5.676 1 93.56 9 ALA B C 1
ATOM 727 O O . ALA B 1 9 ? 4.133 -7.746 6.121 1 93.56 9 ALA B O 1
ATOM 728 N N . ARG B 1 10 ? 3.086 -9.484 5.137 1 90.12 10 ARG B N 1
ATOM 729 C CA . ARG B 1 10 ? 4.32 -10.227 4.879 1 90.12 10 ARG B CA 1
ATOM 730 C C . ARG B 1 10 ? 4.617 -10.289 3.385 1 90.12 10 ARG B C 1
ATOM 732 O O . ARG B 1 10 ? 3.746 -10.648 2.588 1 90.12 10 ARG B O 1
ATOM 739 N N . VAL B 1 11 ? 5.824 -9.836 3.082 1 90.69 11 VAL B N 1
ATOM 740 C CA . VAL B 1 11 ? 6.223 -9.82 1.679 1 90.69 11 VAL B CA 1
ATOM 741 C C . VAL B 1 11 ? 7.609 -10.438 1.527 1 90.69 11 VAL B C 1
ATOM 743 O O . VAL B 1 11 ? 8.328 -10.625 2.516 1 90.69 11 VAL B O 1
ATOM 746 N N . GLU B 1 12 ? 7.895 -10.875 0.282 1 90.25 12 GLU B N 1
ATOM 747 C CA . GLU B 1 12 ? 9.242 -11.359 -0.01 1 90.25 12 GLU B CA 1
ATOM 748 C C . GLU B 1 12 ? 10.289 -10.305 0.317 1 90.25 12 GLU B C 1
ATOM 750 O O . GLU B 1 12 ? 10.094 -9.117 0.034 1 90.25 12 GLU B O 1
ATOM 755 N N . PRO B 1 13 ? 11.336 -10.805 0.854 1 93 13 PRO B N 1
ATOM 756 C CA . PRO B 1 13 ? 12.391 -9.859 1.248 1 93 13 PRO B CA 1
ATOM 757 C C . PRO B 1 13 ? 12.883 -9.008 0.083 1 93 13 PRO B C 1
ATOM 759 O O . PRO B 1 13 ? 13.109 -7.805 0.248 1 93 13 PRO B O 1
ATOM 762 N N . ASP B 1 14 ? 13.086 -9.578 -1.054 1 92.38 14 ASP B N 1
ATOM 763 C CA . ASP B 1 14 ? 13.57 -8.836 -2.217 1 92.38 14 ASP B CA 1
ATOM 764 C C . ASP B 1 14 ? 12.562 -7.777 -2.654 1 92.38 14 ASP B C 1
ATOM 766 O O . ASP B 1 14 ? 12.938 -6.66 -3.008 1 92.38 14 ASP B O 1
ATOM 770 N N . LEU B 1 15 ? 11.367 -8.156 -2.719 1 92.69 15 LEU B N 1
ATOM 771 C CA . LEU B 1 15 ? 10.305 -7.223 -3.062 1 92.69 15 LEU B CA 1
ATOM 772 C C . LEU B 1 15 ? 10.25 -6.062 -2.074 1 92.69 15 LEU B C 1
ATOM 774 O O . LEU B 1 15 ? 10.109 -4.902 -2.477 1 92.69 15 LEU B O 1
ATOM 778 N N . LYS B 1 16 ? 10.312 -6.352 -0.818 1 95.31 16 LYS B N 1
ATOM 779 C CA . LYS B 1 16 ? 10.352 -5.324 0.218 1 95.31 16 LYS B CA 1
ATOM 780 C C . LYS B 1 16 ? 11.5 -4.352 -0.01 1 95.31 16 LYS B C 1
ATOM 782 O O . LYS B 1 16 ? 11.305 -3.135 -0.023 1 95.31 16 LYS B O 1
ATOM 787 N N . ALA B 1 17 ? 12.68 -4.887 -0.182 1 95.94 17 ALA B N 1
ATOM 788 C CA . ALA B 1 17 ? 13.883 -4.07 -0.36 1 95.94 17 ALA B CA 1
ATOM 789 C C . ALA B 1 17 ? 13.758 -3.172 -1.587 1 95.94 17 ALA B C 1
ATOM 791 O O . ALA B 1 17 ? 14.078 -1.983 -1.528 1 95.94 17 ALA B O 1
ATOM 792 N N . GLN B 1 18 ? 13.289 -3.73 -2.666 1 95.44 18 GLN B N 1
ATOM 793 C CA . GLN B 1 18 ? 13.164 -2.98 -3.91 1 95.44 18 GLN B CA 1
ATOM 794 C C . GLN B 1 18 ? 12.125 -1.868 -3.777 1 95.44 18 GLN B C 1
ATOM 796 O O . GLN B 1 18 ? 12.375 -0.729 -4.176 1 95.44 18 GLN B O 1
ATOM 801 N N . ALA B 1 19 ? 11.023 -2.178 -3.266 1 96.81 19 ALA B N 1
ATOM 802 C CA . ALA B 1 19 ? 9.961 -1.188 -3.115 1 96.81 19 ALA B CA 1
ATOM 803 C C . ALA B 1 19 ? 10.375 -0.078 -2.154 1 96.81 19 ALA B C 1
ATOM 805 O O . ALA B 1 19 ? 10.141 1.104 -2.422 1 96.81 19 ALA B O 1
ATOM 806 N N . GLU B 1 20 ? 10.945 -0.441 -1.027 1 97.12 20 GLU B N 1
ATOM 807 C CA . GLU B 1 20 ? 11.336 0.553 -0.03 1 97.12 20 GLU B CA 1
ATOM 808 C C . GLU B 1 20 ? 12.469 1.439 -0.544 1 97.12 20 GLU B C 1
ATOM 810 O O . GLU B 1 20 ? 12.555 2.613 -0.176 1 97.12 20 GLU B O 1
ATOM 815 N N . ALA B 1 21 ? 13.32 0.875 -1.428 1 96.56 21 ALA B N 1
ATOM 816 C CA . ALA B 1 21 ? 14.305 1.712 -2.104 1 96.56 21 ALA B CA 1
ATOM 817 C C . ALA B 1 21 ? 13.633 2.785 -2.951 1 96.56 21 ALA B C 1
ATOM 819 O O . ALA B 1 21 ? 14.078 3.934 -2.986 1 96.56 21 ALA B O 1
ATOM 820 N N . VAL B 1 22 ? 12.57 2.418 -3.605 1 94.88 22 VAL B N 1
ATOM 821 C CA . VAL B 1 22 ? 11.812 3.361 -4.422 1 94.88 22 VAL B CA 1
ATOM 822 C C . VAL B 1 22 ? 11.18 4.426 -3.529 1 94.88 22 VAL B C 1
ATOM 824 O O . VAL B 1 22 ? 11.234 5.617 -3.838 1 94.88 22 VAL B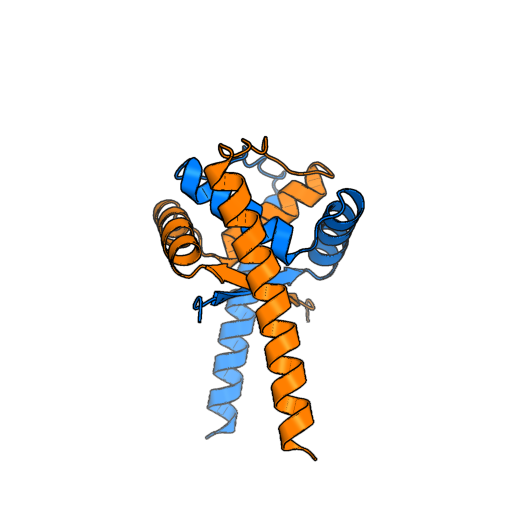 O 1
ATOM 827 N N . PHE B 1 23 ? 10.547 3.949 -2.352 1 93.38 23 PHE B N 1
ATOM 828 C CA . PHE B 1 23 ? 9.984 4.906 -1.412 1 93.38 23 PHE B CA 1
ATOM 829 C C . PHE B 1 23 ? 11.039 5.906 -0.952 1 93.38 23 PHE B C 1
ATOM 831 O O . PHE B 1 23 ? 10.789 7.113 -0.936 1 93.38 23 PHE B O 1
ATOM 838 N N . GLY B 1 24 ? 12.242 5.375 -0.667 1 93 24 GLY B N 1
ATOM 839 C CA . GLY B 1 24 ? 13.344 6.234 -0.248 1 93 24 GLY B CA 1
ATOM 840 C C . GLY B 1 24 ? 13.734 7.254 -1.301 1 93 24 GLY B C 1
ATOM 841 O O . GLY B 1 24 ? 13.977 8.422 -0.984 1 93 24 GLY B O 1
ATOM 842 N N . ALA B 1 25 ? 13.758 6.828 -2.502 1 92.19 25 ALA B N 1
ATOM 843 C CA . ALA B 1 25 ? 14.125 7.715 -3.605 1 92.19 25 ALA B CA 1
ATOM 844 C C . ALA B 1 25 ? 13.102 8.836 -3.766 1 92.19 25 ALA B C 1
ATOM 846 O O . ALA B 1 25 ? 13.438 9.93 -4.23 1 92.19 25 ALA B O 1
ATOM 847 N N . LEU B 1 26 ? 11.93 8.617 -3.314 1 89.94 26 LEU B N 1
ATOM 848 C CA . LEU B 1 26 ? 10.852 9.602 -3.391 1 89.94 26 LEU B CA 1
ATOM 849 C C . LEU B 1 26 ? 10.789 10.43 -2.111 1 89.94 26 LEU B C 1
ATOM 851 O O . LEU B 1 26 ? 9.992 11.367 -2.012 1 89.94 26 LEU B O 1
ATOM 855 N N . GLY B 1 27 ? 11.578 9.961 -1.083 1 90.88 27 GLY B N 1
ATOM 856 C CA . GLY B 1 27 ? 11.562 10.648 0.196 1 90.88 27 GLY B CA 1
ATOM 857 C C . GLY B 1 27 ? 10.445 10.195 1.109 1 90.88 27 GLY B C 1
ATOM 858 O O . GLY B 1 27 ? 10.039 10.922 2.016 1 90.88 27 GLY B O 1
ATOM 859 N N . LEU B 1 28 ? 9.875 9.109 0.82 1 91.44 28 LEU B N 1
ATOM 860 C CA . LEU B 1 28 ? 8.773 8.57 1.619 1 91.44 28 LEU B CA 1
ATOM 861 C C . LEU B 1 28 ? 9.25 7.414 2.49 1 91.44 28 LEU B C 1
ATOM 863 O O . LEU B 1 28 ? 10.141 6.664 2.098 1 91.44 28 LEU B O 1
ATOM 867 N N . THR B 1 29 ? 8.703 7.293 3.611 1 93 29 THR B N 1
ATOM 868 C CA . THR B 1 29 ? 8.867 6.09 4.418 1 93 29 THR B CA 1
ATOM 869 C C . THR B 1 29 ? 7.855 5.023 4.008 1 93 29 THR B C 1
ATOM 871 O O . THR B 1 29 ? 6.848 5.332 3.371 1 93 29 THR B O 1
ATOM 874 N N . PRO B 1 30 ? 8.094 3.797 4.301 1 94 30 PRO B N 1
ATOM 875 C CA . PRO B 1 30 ? 7.113 2.75 4.023 1 94 30 PRO B CA 1
ATOM 876 C C . PRO B 1 30 ? 5.734 3.062 4.605 1 94 30 PRO B C 1
ATOM 878 O O . PRO B 1 30 ? 4.719 2.869 3.934 1 94 30 PRO B O 1
ATOM 881 N N . THR B 1 31 ? 5.734 3.574 5.812 1 92.5 31 THR B N 1
ATOM 882 C CA . THR B 1 31 ? 4.473 3.941 6.449 1 92.5 31 THR B CA 1
ATOM 883 C C . THR B 1 31 ? 3.756 5.02 5.641 1 92.5 31 THR B C 1
ATOM 885 O O . THR B 1 31 ? 2.547 4.934 5.414 1 92.5 31 THR B O 1
ATOM 888 N N . GLU B 1 32 ? 4.48 6.023 5.18 1 91.56 32 GLU B N 1
ATOM 889 C CA . GLU B 1 32 ? 3.9 7.09 4.375 1 91.56 32 GLU B CA 1
ATOM 890 C C . GLU B 1 32 ? 3.352 6.551 3.055 1 91.56 32 GLU B C 1
ATOM 892 O O . GLU B 1 32 ? 2.266 6.941 2.621 1 91.56 32 GLU B O 1
ATOM 897 N N . ALA B 1 33 ? 4.09 5.629 2.426 1 93.44 33 ALA B N 1
ATOM 898 C CA . ALA B 1 33 ? 3.678 5.043 1.152 1 93.44 33 ALA B CA 1
ATOM 899 C C . ALA B 1 33 ? 2.408 4.215 1.315 1 93.44 33 ALA B C 1
ATOM 901 O O . ALA B 1 33 ? 1.477 4.328 0.516 1 93.44 33 ALA B O 1
ATOM 902 N N . ILE B 1 34 ? 2.369 3.455 2.309 1 95.44 34 ILE B N 1
ATOM 903 C CA . ILE B 1 34 ? 1.214 2.605 2.578 1 95.44 34 ILE B CA 1
ATOM 904 C C . ILE B 1 34 ? 0.006 3.473 2.926 1 95.44 34 ILE B C 1
ATOM 906 O O . ILE B 1 34 ? -1.105 3.217 2.455 1 95.44 34 ILE B O 1
ATOM 910 N N . THR B 1 35 ? 0.199 4.477 3.752 1 93.38 35 THR B N 1
ATOM 911 C CA . THR B 1 35 ? -0.868 5.41 4.102 1 93.38 35 THR B CA 1
ATOM 912 C C . THR B 1 35 ? -1.425 6.086 2.854 1 93.38 35 THR B C 1
ATOM 914 O O . THR B 1 35 ? -2.641 6.215 2.701 1 93.38 35 THR B O 1
ATOM 917 N N . LEU B 1 36 ? -0.523 6.453 1.962 1 91.38 36 LEU B N 1
ATOM 918 C CA . LEU B 1 36 ? -0.942 7.074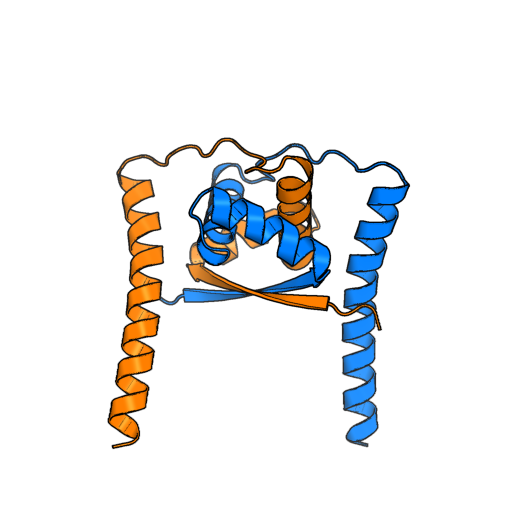 0.709 1 91.38 36 LEU B CA 1
ATOM 919 C C . LEU B 1 36 ? -1.761 6.102 -0.132 1 91.38 36 LEU B C 1
ATOM 921 O O . LEU B 1 36 ? -2.775 6.484 -0.719 1 91.38 36 LEU B O 1
ATOM 925 N N . PHE B 1 37 ? -1.306 4.906 -0.214 1 92.5 37 PHE B N 1
ATOM 926 C CA . PHE B 1 37 ? -2.016 3.857 -0.939 1 92.5 37 PHE B CA 1
ATOM 927 C C . PHE B 1 37 ? -3.416 3.66 -0.372 1 92.5 37 PHE B C 1
ATOM 929 O O . PHE B 1 37 ? -4.395 3.639 -1.119 1 92.5 37 PHE B O 1
ATOM 936 N N . TYR B 1 38 ? -3.508 3.576 0.951 1 94.19 38 TYR B N 1
ATOM 937 C CA . TYR B 1 38 ? -4.797 3.387 1.608 1 94.19 38 TYR B CA 1
ATOM 938 C C . TYR B 1 38 ? -5.719 4.57 1.351 1 94.19 38 TYR B C 1
ATOM 940 O O . TYR B 1 38 ? -6.918 4.395 1.114 1 94.19 38 TYR B O 1
ATOM 948 N N . ARG B 1 39 ? -5.246 5.742 1.353 1 92.81 39 ARG B N 1
ATOM 949 C CA . ARG B 1 39 ? -6.031 6.941 1.085 1 92.81 39 ARG B CA 1
ATOM 950 C C . ARG B 1 39 ? -6.551 6.949 -0.348 1 92.81 39 ARG B C 1
ATOM 952 O O . ARG B 1 39 ? -7.715 7.27 -0.589 1 92.81 39 ARG B O 1
ATOM 959 N N . GLN B 1 40 ? -5.617 6.559 -1.213 1 91.62 40 GLN B N 1
ATOM 960 C CA . GLN B 1 40 ? -6.012 6.555 -2.617 1 91.62 40 GLN B CA 1
ATOM 961 C C . GLN B 1 40 ? -7.062 5.48 -2.891 1 91.62 40 GLN B C 1
ATOM 963 O O . GLN B 1 40 ? -7.98 5.691 -3.686 1 91.62 40 GLN B O 1
ATOM 968 N N . VAL B 1 41 ? -6.965 4.367 -2.285 1 92.81 41 VAL B N 1
ATOM 969 C CA . VAL B 1 41 ? -7.949 3.295 -2.379 1 92.81 41 VAL B CA 1
ATOM 970 C C . VAL B 1 41 ? -9.297 3.787 -1.864 1 92.81 41 VAL B C 1
ATOM 972 O O . VAL B 1 41 ? -10.336 3.527 -2.479 1 92.81 41 VAL B O 1
ATOM 975 N N . THR B 1 42 ? -9.25 4.461 -0.696 1 92.69 42 THR B N 1
ATOM 976 C CA . THR B 1 42 ? -10.469 4.988 -0.09 1 92.69 42 THR B CA 1
ATOM 977 C C . THR B 1 42 ? -11.086 6.078 -0.963 1 92.69 42 THR B C 1
ATOM 979 O O . THR B 1 42 ? -12.297 6.117 -1.157 1 92.69 42 THR B O 1
ATOM 982 N N . LEU B 1 43 ? -10.227 6.953 -1.55 1 86.5 43 LEU B N 1
ATOM 983 C CA . LEU B 1 43 ? -10.68 8.07 -2.377 1 86.5 43 LEU B CA 1
ATOM 984 C C . LEU B 1 43 ? -11.328 7.566 -3.662 1 86.5 43 LEU B C 1
ATOM 986 O O . LEU B 1 43 ? -12.367 8.078 -4.082 1 86.5 43 LEU B O 1
ATOM 990 N N . HIS B 1 44 ? -10.781 6.508 -4.242 1 87.12 44 HIS B N 1
ATOM 991 C CA . HIS B 1 44 ? -11.227 6.023 -5.543 1 87.12 44 HIS B CA 1
ATOM 992 C C . HIS B 1 44 ? -12.195 4.852 -5.395 1 87.12 44 HIS B C 1
ATOM 994 O O . HIS B 1 44 ? -12.727 4.348 -6.387 1 87.12 44 HIS B O 1
ATOM 1000 N N . HIS B 1 45 ? -12.352 4.348 -4.152 1 90 45 HIS B N 1
ATOM 1001 C CA . HIS B 1 45 ? -13.164 3.166 -3.895 1 90 45 HIS B CA 1
ATOM 1002 C C . HIS B 1 45 ? -12.75 2.008 -4.797 1 90 45 HIS B C 1
ATOM 1004 O O . HIS B 1 45 ? -13.602 1.396 -5.453 1 90 45 HIS B O 1
ATOM 1010 N N . GLY B 1 46 ? -11.469 1.846 -4.973 1 89.5 46 GLY B N 1
ATOM 1011 C CA . GLY B 1 46 ? -10.836 0.839 -5.809 1 89.5 46 GLY B CA 1
ATOM 1012 C C . GLY B 1 46 ? -9.32 0.95 -5.836 1 89.5 46 GLY B C 1
ATOM 1013 O O . GLY B 1 46 ? -8.742 1.769 -5.121 1 89.5 46 GLY B O 1
ATOM 1014 N N . LEU B 1 47 ? -8.711 0.052 -6.57 1 88.44 47 LEU B N 1
ATOM 1015 C CA . LEU B 1 47 ? -7.27 0.134 -6.738 1 88.44 47 LEU B CA 1
ATOM 1016 C C . LEU B 1 47 ? -6.887 1.343 -7.59 1 88.44 47 LEU B C 1
ATOM 1018 O O . LEU B 1 47 ? -7.383 1.503 -8.703 1 88.44 47 LEU B O 1
ATOM 1022 N N . PRO B 1 48 ? -6.07 2.203 -7.094 1 86.88 48 PRO B N 1
ATOM 1023 C CA . PRO B 1 48 ? -5.75 3.461 -7.77 1 86.88 48 PRO B CA 1
ATOM 1024 C C . PRO B 1 48 ? -4.785 3.273 -8.938 1 86.88 48 PRO B C 1
ATOM 1026 O O . PRO B 1 48 ? -4.227 4.25 -9.453 1 86.88 48 PRO B O 1
ATOM 1029 N N . PHE B 1 49 ? -4.488 2.031 -9.359 1 81.75 49 PHE B N 1
ATOM 1030 C CA . PHE B 1 49 ? -3.574 1.757 -10.461 1 81.75 49 PHE B CA 1
ATOM 1031 C C . PHE B 1 49 ? -4.016 0.521 -11.242 1 81.75 49 PHE B C 1
ATOM 1033 O O . PHE B 1 49 ? -4.668 -0.366 -10.68 1 81.75 49 PHE B O 1
ATOM 1040 N N . PRO B 1 50 ? -3.791 0.643 -12.625 1 76.75 50 PRO B N 1
ATOM 1041 C CA . PRO B 1 50 ? -3.992 -0.598 -13.383 1 76.75 50 PRO B CA 1
ATOM 1042 C C . PRO B 1 50 ? -3.043 -1.713 -12.945 1 76.75 50 PRO B C 1
ATOM 1044 O O . PRO B 1 50 ? -1.878 -1.452 -12.633 1 76.75 50 PRO B O 1
ATOM 1047 N N . VAL B 1 51 ? -3.695 -2.848 -12.617 1 70.5 51 VAL B N 1
ATOM 1048 C CA . VAL B 1 51 ? -2.84 -3.984 -12.289 1 70.5 51 VAL B CA 1
ATOM 1049 C C . VAL B 1 51 ? -2.256 -4.578 -13.57 1 70.5 51 VAL B C 1
ATOM 1051 O O . VAL B 1 51 ? -2.998 -5.012 -14.453 1 70.5 51 VAL B O 1
ATOM 1054 N N . ARG B 1 52 ? -1.03 -4.34 -13.953 1 62.75 52 ARG B N 1
ATOM 1055 C CA . ARG B 1 52 ? -0.373 -5 -15.07 1 62.75 52 ARG B CA 1
ATOM 1056 C C . ARG B 1 52 ? 0.014 -6.43 -14.719 1 62.75 52 ARG B C 1
ATOM 1058 O O . ARG B 1 52 ? 0.513 -6.691 -13.625 1 62.75 52 ARG B O 1
ATOM 1065 N N . ILE B 1 53 ? -0.918 -7.359 -15.188 1 56.56 53 ILE B N 1
ATOM 1066 C CA . ILE B 1 53 ? -0.705 -8.781 -14.945 1 56.56 53 ILE B CA 1
ATOM 1067 C C . ILE B 1 53 ? 0.694 -9.18 -15.414 1 56.56 53 ILE B C 1
ATOM 1069 O O . ILE B 1 53 ? 1.03 -9.031 -16.594 1 56.56 53 ILE B O 1
ATOM 1073 N N . PRO B 1 54 ? 1.384 -9.305 -14.352 1 53.06 54 PRO B N 1
ATOM 1074 C CA . PRO B 1 54 ? 2.686 -9.852 -14.75 1 53.06 54 PRO B CA 1
ATOM 1075 C C . PRO B 1 54 ? 2.561 -11.055 -15.672 1 53.06 54 PRO B C 1
ATOM 1077 O O . PRO B 1 54 ? 1.518 -11.719 -15.695 1 53.06 54 PRO B O 1
ATOM 1080 N N . ASN B 1 55 ? 3.363 -11.242 -16.641 1 53.56 55 ASN B N 1
ATOM 1081 C CA . ASN B 1 55 ? 3.377 -12.469 -17.438 1 53.56 55 ASN B CA 1
ATOM 1082 C C . ASN B 1 55 ? 3.205 -13.703 -16.578 1 53.56 55 ASN B C 1
ATOM 1084 O O . ASN B 1 55 ? 3.23 -13.617 -15.344 1 53.56 55 ASN B O 1
ATOM 1088 N N . GLU B 1 56 ? 2.773 -14.891 -17.172 1 51.44 56 GLU B N 1
ATOM 1089 C CA . GLU B 1 56 ? 2.537 -16.156 -16.484 1 51.44 56 GLU B CA 1
ATOM 1090 C C . GLU B 1 56 ? 3.57 -16.375 -15.383 1 51.44 56 GLU B C 1
ATOM 1092 O O . GLU B 1 56 ? 3.23 -16.828 -14.281 1 51.44 56 GLU B O 1
ATOM 1097 N N . ALA B 1 57 ? 4.609 -15.969 -15.656 1 50.31 57 ALA B N 1
ATOM 1098 C CA . ALA B 1 57 ? 5.719 -16.156 -14.727 1 50.31 57 ALA B CA 1
ATOM 1099 C C . ALA B 1 57 ? 5.566 -15.25 -13.508 1 50.31 57 ALA B C 1
ATOM 1101 O O . ALA B 1 57 ? 5.785 -15.688 -12.375 1 50.31 57 ALA B O 1
ATOM 1102 N N . THR B 1 58 ? 5.176 -14.109 -13.758 1 53.62 58 THR B N 1
ATOM 1103 C CA . THR B 1 58 ? 5.004 -13.148 -12.672 1 53.62 58 THR B CA 1
ATOM 1104 C C . THR B 1 58 ? 3.779 -13.508 -11.828 1 53.62 58 THR B C 1
ATOM 1106 O O . THR B 1 58 ? 3.812 -13.406 -10.602 1 53.62 58 THR B O 1
ATOM 1109 N N . GLN B 1 59 ? 2.793 -13.992 -12.398 1 51.69 59 GLN B N 1
ATOM 1110 C CA . GLN B 1 59 ? 1.602 -14.43 -11.68 1 51.69 59 GLN B CA 1
ATOM 1111 C C . GLN B 1 59 ? 1.92 -15.594 -10.75 1 51.69 59 GLN B C 1
ATOM 1113 O O . GLN B 1 59 ? 1.432 -15.641 -9.617 1 51.69 59 GLN B O 1
ATOM 1118 N N . ALA B 1 60 ? 2.59 -16.547 -11.273 1 50.84 60 ALA B N 1
ATOM 1119 C CA . ALA B 1 60 ? 2.982 -17.703 -10.492 1 50.84 60 ALA B CA 1
ATOM 1120 C C . ALA B 1 60 ? 3.822 -17.297 -9.281 1 50.84 60 ALA B C 1
ATOM 1122 O O . ALA B 1 60 ? 3.641 -17.844 -8.188 1 50.84 60 ALA B O 1
ATOM 1123 N N . ALA B 1 61 ? 4.594 -16.391 -9.484 1 50.94 61 ALA B N 1
ATOM 1124 C CA . ALA B 1 61 ? 5.461 -15.922 -8.406 1 50.94 61 ALA B CA 1
ATOM 1125 C C . ALA B 1 61 ? 4.656 -15.227 -7.312 1 50.94 61 ALA B C 1
ATOM 1127 O O . ALA B 1 61 ? 4.93 -15.406 -6.121 1 50.94 61 ALA B O 1
ATOM 1128 N N . LEU B 1 62 ? 3.719 -14.492 -7.734 1 52.34 62 LEU B N 1
ATOM 1129 C CA . LEU B 1 62 ? 2.863 -13.781 -6.789 1 52.34 62 LEU B CA 1
ATOM 1130 C C . LEU B 1 62 ? 1.964 -14.758 -6.035 1 52.34 62 LEU B C 1
ATOM 1132 O O . LEU B 1 62 ? 1.764 -14.617 -4.824 1 52.34 62 LEU B O 1
ATOM 1136 N N . ARG B 1 63 ? 1.405 -15.812 -6.672 1 52.34 63 ARG B N 1
ATOM 1137 C CA . ARG B 1 63 ? 0.609 -16.875 -6.055 1 52.34 63 ARG B CA 1
ATOM 1138 C C . ARG B 1 63 ? 1.448 -17.688 -5.078 1 52.34 63 ARG B C 1
ATOM 1140 O O . ARG B 1 63 ? 0.99 -18.016 -3.982 1 52.34 63 ARG B O 1
ATOM 1147 N N . ASP B 1 64 ? 2.609 -18.031 -5.531 1 51.38 64 ASP B N 1
ATOM 1148 C CA . ASP B 1 64 ? 3.527 -18.812 -4.707 1 51.38 64 ASP B CA 1
ATOM 1149 C C . ASP B 1 64 ? 3.922 -18.047 -3.449 1 51.38 64 ASP B C 1
ATOM 1151 O O . ASP B 1 64 ? 4.012 -18.625 -2.365 1 51.38 64 ASP B O 1
ATOM 1155 N N . ALA B 1 65 ? 4.059 -16.844 -3.643 1 48.97 65 ALA B N 1
ATOM 1156 C CA . ALA B 1 65 ? 4.402 -15.977 -2.518 1 48.97 65 ALA B CA 1
ATOM 1157 C C . ALA B 1 65 ? 3.24 -15.859 -1.535 1 48.97 65 ALA B C 1
ATOM 1159 O O . ALA B 1 65 ? 3.447 -15.836 -0.32 1 48.97 65 ALA B O 1
ATOM 1160 N N . MET B 1 66 ? 2.098 -15.859 -2.035 1 48.88 66 MET B N 1
ATOM 1161 C CA . MET B 1 66 ? 0.882 -15.789 -1.229 1 48.88 66 MET B CA 1
ATOM 1162 C C . MET B 1 66 ? 0.58 -17.141 -0.586 1 48.88 66 MET B C 1
ATOM 1164 O O . MET B 1 66 ? 0.153 -17.203 0.568 1 48.88 66 MET B O 1
ATOM 1168 N N . GLU B 1 67 ? 0.591 -18.156 -1.447 1 50.41 67 GLU B N 1
ATOM 1169 C CA . GLU B 1 67 ? 0.385 -19.516 -0.934 1 50.41 67 GLU B CA 1
ATOM 1170 C C . GLU B 1 67 ? 1.481 -19.906 0.053 1 50.41 67 GLU B C 1
ATOM 1172 O O . GLU B 1 67 ? 1.239 -20.672 0.989 1 50.41 67 GLU B O 1
ATOM 1177 N N . GLY B 1 68 ? 2.57 -19.438 -0.316 1 49.62 68 GLY B N 1
ATOM 1178 C CA . GLY B 1 68 ? 3.656 -19.75 0.602 1 49.62 68 GLY B CA 1
ATOM 1179 C C . GLY B 1 68 ? 3.471 -19.125 1.972 1 49.62 68 GLY B C 1
ATOM 1180 O O . GLY B 1 68 ? 3.887 -19.688 2.982 1 49.62 68 GLY B O 1
ATOM 1181 N N . GLU B 1 69 ? 2.924 -18 1.999 1 45.84 69 GLU B N 1
ATOM 1182 C CA . GLU B 1 69 ? 2.592 -17.391 3.285 1 45.84 69 GLU B CA 1
ATOM 1183 C C . GLU B 1 69 ? 1.49 -18.172 3.996 1 45.84 69 GLU B C 1
ATOM 1185 O O . GLU B 1 69 ? 1.517 -18.312 5.219 1 45.84 69 GLU B O 1
ATOM 1190 N N . ASN B 1 70 ? 0.478 -18.484 3.346 1 48.97 70 ASN B N 1
ATOM 1191 C CA . ASN B 1 70 ? -0.534 -19.344 3.963 1 48.97 70 ASN B CA 1
ATOM 1192 C C . ASN B 1 70 ? 0.055 -20.672 4.418 1 48.97 70 ASN B C 1
ATOM 1194 O O . ASN B 1 70 ? -0.328 -21.203 5.465 1 48.97 70 ASN B O 1
ATOM 1198 N N . LEU B 1 71 ? 0.931 -21.141 3.656 1 52.5 71 LEU B N 1
ATOM 1199 C CA . LEU B 1 71 ? 1.546 -22.406 4.031 1 52.5 71 LEU B CA 1
ATOM 1200 C C . LEU B 1 71 ? 2.479 -22.219 5.227 1 52.5 71 LEU B C 1
ATOM 1202 O O . LEU B 1 71 ? 2.557 -23.094 6.094 1 52.5 71 LEU B O 1
ATOM 1206 N N . THR B 1 72 ? 3.148 -21.078 5.223 1 49.16 72 THR B N 1
ATOM 1207 C CA . THR B 1 72 ? 4.02 -20.891 6.375 1 49.16 72 THR B CA 1
ATOM 1208 C C . THR B 1 72 ? 3.203 -20.609 7.633 1 49.16 72 THR B C 1
ATOM 1210 O O . THR B 1 72 ? 3.555 -21.062 8.719 1 49.16 72 THR B O 1
ATOM 1213 N N . GLU B 1 73 ? 2.18 -19.906 7.496 1 46.09 73 GLU B N 1
ATOM 1214 C CA . GLU B 1 73 ? 1.313 -19.688 8.648 1 46.09 73 GLU B CA 1
ATOM 1215 C C . GLU B 1 73 ? 0.69 -21 9.125 1 46.09 73 GLU B C 1
ATOM 1217 O O . GLU B 1 73 ? 0.651 -21.281 10.328 1 46.09 73 GLU B O 1
ATOM 1222 N N . TRP B 1 74 ? 0.122 -21.719 8.211 1 53.56 74 TRP B N 1
ATOM 1223 C CA . TRP B 1 74 ? -0.441 -23 8.617 1 53.56 74 TRP B CA 1
ATOM 1224 C C . TRP B 1 74 ? 0.644 -23.922 9.164 1 53.56 74 TRP B C 1
ATOM 1226 O O . TRP B 1 74 ? 0.41 -24.672 10.117 1 53.56 74 TRP B O 1
ATOM 1236 N N . SER B 1 75 ? 1.739 -23.828 8.531 1 53.47 75 SER B N 1
ATOM 1237 C CA . SER B 1 75 ? 2.812 -24.703 9 1 53.47 75 SER B CA 1
ATOM 1238 C C . SER B 1 75 ? 3.314 -24.266 10.375 1 53.47 75 SER B C 1
ATOM 1240 O O . SER B 1 75 ? 3.682 -25.109 11.195 1 53.47 75 SER B O 1
ATOM 1242 N N . SER B 1 76 ? 3.383 -22.953 10.516 1 51.94 76 SER B N 1
ATOM 1243 C CA . SER B 1 76 ? 3.771 -22.453 11.836 1 51.94 76 SER B CA 1
ATOM 1244 C C . SER B 1 76 ? 2.73 -22.812 12.891 1 51.94 76 SER B C 1
ATOM 1246 O O . SER B 1 76 ? 3.076 -23.188 14.008 1 51.94 76 SER B O 1
ATOM 1248 N N . LEU B 1 77 ? 1.467 -22.625 12.57 1 56.22 77 LEU B N 1
ATOM 1249 C CA . LEU B 1 77 ? 0.383 -23 13.469 1 56.22 77 LEU B CA 1
ATOM 1250 C C . LEU B 1 77 ? 0.42 -24.5 13.773 1 56.22 77 LEU B C 1
ATOM 1252 O O . LEU B 1 77 ? 0.212 -24.906 14.914 1 56.22 77 LEU B O 1
ATOM 1256 N N . ASP B 1 78 ? 0.755 -25.328 12.891 1 54.72 78 ASP B N 1
ATOM 1257 C CA . ASP B 1 78 ? 0.861 -26.781 13.07 1 54.72 78 ASP B CA 1
ATOM 1258 C C . ASP B 1 78 ? 2.041 -27.125 13.969 1 54.72 78 ASP B C 1
ATOM 1260 O O . ASP B 1 78 ? 1.944 -28.031 14.797 1 54.72 78 ASP B O 1
ATOM 1264 N N . ALA B 1 79 ? 3.162 -26.375 13.797 1 52.31 79 ALA B N 1
ATOM 1265 C CA . ALA B 1 79 ? 4.336 -26.609 14.633 1 52.31 79 ALA B CA 1
ATOM 1266 C C . ALA B 1 79 ? 4.051 -26.25 16.094 1 52.31 79 ALA B C 1
ATOM 1268 O O . ALA B 1 79 ? 4.492 -26.953 17 1 52.31 79 ALA B O 1
ATOM 1269 N N . LEU B 1 80 ? 3.34 -25.141 16.375 1 54.53 80 LEU B N 1
ATOM 1270 C CA . LEU B 1 80 ? 3.01 -24.703 17.719 1 54.53 80 LEU B CA 1
ATOM 1271 C C . LEU B 1 80 ? 2.059 -25.688 18.391 1 54.53 80 LEU B C 1
ATOM 1273 O O . LEU B 1 80 ? 2.207 -26 19.578 1 54.53 80 LEU B O 1
ATOM 1277 N N . LYS B 1 81 ? 1.22 -26.312 17.75 1 57.12 81 LYS B N 1
ATOM 1278 C CA . LYS B 1 81 ? 0.298 -27.312 18.297 1 57.12 81 LYS B CA 1
ATOM 1279 C C . LYS B 1 81 ? 1.027 -28.609 18.656 1 57.12 81 LYS B C 1
ATOM 1281 O O . LYS B 1 81 ? 0.718 -29.25 19.656 1 57.12 81 LYS B O 1
ATOM 1286 N N . ALA B 1 82 ? 1.979 -28.984 17.938 1 60.44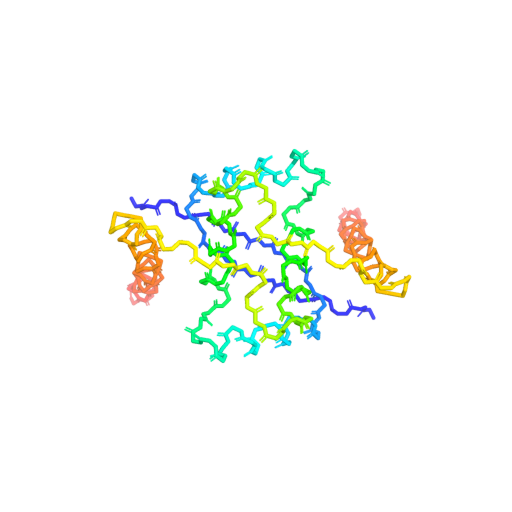 82 ALA B N 1
ATOM 1287 C CA . ALA B 1 82 ? 2.74 -30.203 18.172 1 60.44 82 ALA B CA 1
ATOM 1288 C C . ALA B 1 82 ? 3.629 -30.062 19.406 1 60.44 82 ALA B C 1
ATOM 1290 O O . ALA B 1 82 ? 3.857 -31.047 20.125 1 60.44 82 ALA B O 1
ATOM 1291 N N . ALA B 1 83 ? 4.043 -28.812 19.656 1 63.81 83 ALA B N 1
ATOM 1292 C CA . ALA B 1 83 ? 4.961 -28.594 20.781 1 63.81 83 ALA B CA 1
ATOM 1293 C C . ALA B 1 83 ? 4.211 -28.594 22.109 1 63.81 83 ALA B C 1
ATOM 1295 O O . ALA B 1 83 ? 4.816 -28.75 23.172 1 63.81 83 ALA B O 1
ATOM 1296 N N . HIS B 1 84 ? 2.988 -28.281 22.094 1 61.19 84 HIS B N 1
ATOM 1297 C CA . HIS B 1 84 ? 2.221 -28.219 23.328 1 61.19 84 HIS B CA 1
ATOM 1298 C C . HIS B 1 84 ? 1.596 -29.578 23.656 1 61.19 84 HIS B C 1
ATOM 1300 O O . HIS B 1 84 ? 1.064 -29.766 24.75 1 61.19 84 HIS B O 1
ATOM 1306 N N . ARG B 1 85 ? 1.729 -30.422 22.812 1 50.12 85 ARG B N 1
ATOM 1307 C CA . ARG B 1 85 ? 1.3 -31.75 23.25 1 50.12 85 ARG B CA 1
ATOM 1308 C C . ARG B 1 85 ? 2.441 -32.5 23.938 1 50.12 85 ARG B C 1
ATOM 1310 O O . ARG B 1 85 ? 3.602 -32.375 23.547 1 50.12 85 ARG B O 1
#

Solvent-accessible surface area (backbone atoms only — not comparable to full-atom values): 9433 Å² total; per-residue (Å²): 124,86,62,64,36,79,44,73,30,70,35,48,49,67,54,49,54,48,24,47,50,42,30,49,75,74,72,36,48,67,42,54,50,50,50,50,50,37,50,39,23,47,74,62,66,36,77,65,41,86,79,77,75,48,56,76,67,46,45,51,52,53,48,49,55,51,50,46,46,53,47,47,48,51,48,48,55,53,52,55,56,59,68,74,96,123,88,61,64,36,78,44,73,32,71,36,47,48,66,54,49,52,49,24,48,51,42,31,49,74,72,71,37,49,66,42,57,50,50,50,50,50,37,48,40,22,46,74,63,67,37,77,63,41,86,79,75,75,50,57,75,66,47,45,50,52,54,48,49,55,51,49,45,47,53,46,46,50,52,48,48,55,52,51,57,56,59,68,73,98

Radius of gyration: 17.68 Å; Cα contacts (8 Å, |Δi|>4): 152; chains: 2; bounding box: 30×54×53 Å

Nearest PDB structures (foldseek):
  4ml0-assembly2_E  TM=7.279E-01  e=2.028E-03  Escherichia coli B str. REL606
  4q2u-assembly1_A  TM=7.271E-01  e=5.697E-03  Escherichia coli K-12
  4fxe-assembly1_A-2  TM=6.851E-01  e=1.600E-02  Escherichia coli K-12
  4ml0-assembly2_E  TM=7.282E-01  e=1.629E-03  Escherichia coli B str. REL606
  4q2u-assembly1_A  TM=7.274E-01  e=3.095E-03  Escherichia coli K-12

Sequence (170 aa):
MSKTESIRARVEPDLKAQAEAVFGALGLTPTEAITLFYRQVTLHHGLPFPVRIPNEATQAALRDAMEGENLTEWSSLDALKAAHRMSKTESIRARVEPDLKAQAEAVFGALGLTPTEAITLFYRQVTLHHGLPFPVRIPNEATQAALRDAMEGENLTEWSSLDALKAAHR

Foldseek 3Di:
DPDDDDDDDDDDPVVVVVVQVVCVVVPHGPVRVVVVQVVCCVVVVHRNDDDPPDPVVSVVVVVCRVVVVVVVVVVVVVVVVVVVD/DPDDDDDDDDFDPVVVVVVQVVCVVVPHGPVRVVVVQVVCCVVVVHRNDDDPPDPVVVVVVVVCRVVVVVVVVVVVVVVVVVVVD

pLDDT: mean 74.56, std 19.53, range [42.69, 97.19]

Organism: Magnetospirillum gryphiswaldense (strain DSM 6361 / JCM 21280 / NBRC 15271 / MSR-1) (NCBI:txid431944)

InterPro domains:
  IPR007337 RelB antitoxin/Antitoxin DinJ [PF04221] (4-70)
  IPR007337 RelB antitoxin/Antitoxin DinJ [PTHR38781] (1-81)
  IPR007337 RelB antitoxin/Antitoxin DinJ [TIGR02384] (1-72)
  IPR013321 Arc-type ribbon-helix-helix [G3DSA:1.10.1220.10] (5-80)
  IPR026262 Antitoxin DinJ [PIRSF003108] (1-81)

Secondary structure (DSSP, 8-state):
----EEEEEEE-HHHHHHHHHHHHHTT--HHHHHHHHHHHHHHHTS-SS------HHHHHHHHHHHHHHHHHHHHHHHHHHHHH-/----EEEEEEE-HHHHHHHHHHHHHTT--HHHHHHHHHHHHHHHTS-SS------HHHHHHHHHHHHHHHHHHHHHHHHHHHHH-